Protein AF-A0A948IQI3-F1 (afdb_monomer)

Secondary structure (DSSP, 8-state):
--HHHHHHHHHTTS-SEEE-TT-EE-TTS-EE-HHHHHHHHHHHHHHTTS-HHHHHHHHHHHHHHHHHHHHHHHTT-SEEEGGGS-HHHHHHHHHHHTTSGGGHHHHHHHHHH-HHHHTTTTT-

Radius of gyration: 15.1 Å; Cα contacts (8 Å, |Δi|>4): 125; chains: 1; bounding box: 33×30×41 Å

Structure (mmCIF, N/CA/C/O backbone):
data_AF-A0A948IQI3-F1
#
_entry.id   AF-A0A948IQI3-F1
#
loop_
_atom_site.group_PDB
_atom_site.id
_atom_site.type_symbol
_atom_site.label_atom_id
_atom_site.label_alt_id
_atom_site.label_comp_id
_atom_site.label_asym_id
_atom_site.label_entity_id
_atom_site.label_seq_id
_atom_site.pdbx_PDB_ins_code
_atom_site.Cartn_x
_atom_site.Cartn_y
_atom_site.Cartn_z
_atom_site.occupancy
_atom_site.B_iso_or_equiv
_atom_site.auth_seq_id
_atom_site.auth_comp_id
_atom_site.auth_asym_id
_atom_site.auth_atom_id
_atom_site.pdbx_PDB_model_num
ATOM 1 N N . MET A 1 1 ? 7.535 -8.139 -15.277 1.00 90.06 1 MET A N 1
ATOM 2 C CA . MET A 1 1 ? 6.373 -8.693 -14.540 1.00 90.06 1 MET A CA 1
ATOM 3 C C . MET A 1 1 ? 5.176 -7.804 -14.837 1.00 90.06 1 MET A C 1
ATOM 5 O O . MET A 1 1 ? 5.371 -6.594 -14.933 1.00 90.06 1 MET A O 1
ATOM 9 N N . ARG A 1 2 ? 3.979 -8.365 -15.043 1.00 94.00 2 ARG A N 1
ATOM 10 C CA . ARG A 1 2 ? 2.779 -7.531 -15.223 1.00 94.00 2 ARG A CA 1
ATOM 11 C C . ARG A 1 2 ? 2.351 -6.901 -13.894 1.00 94.00 2 ARG A C 1
ATOM 13 O O . ARG A 1 2 ? 2.642 -7.448 -12.834 1.00 94.00 2 ARG A O 1
ATOM 20 N N . VAL A 1 3 ? 1.652 -5.772 -13.947 1.00 95.31 3 VAL A N 1
ATOM 21 C CA . VAL A 1 3 ? 1.253 -5.014 -12.753 1.00 95.31 3 VAL A CA 1
ATOM 22 C C . VAL A 1 3 ? 0.297 -5.773 -11.835 1.00 95.31 3 VAL A C 1
ATOM 24 O O . VAL A 1 3 ? 0.431 -5.699 -10.620 1.00 95.31 3 VAL A O 1
ATOM 27 N N . ASP A 1 4 ? -0.613 -6.565 -12.399 1.00 95.38 4 ASP A N 1
ATOM 28 C CA . ASP A 1 4 ? -1.546 -7.406 -11.645 1.00 95.38 4 ASP A CA 1
ATOM 29 C C . ASP A 1 4 ? -0.814 -8.489 -10.842 1.00 95.38 4 ASP A C 1
ATOM 31 O O . ASP A 1 4 ? -1.155 -8.764 -9.692 1.00 95.38 4 ASP A O 1
ATOM 35 N N . GLN A 1 5 ? 0.237 -9.062 -11.431 1.00 96.88 5 GLN A N 1
ATOM 36 C CA . GLN A 1 5 ? 1.105 -10.030 -10.768 1.00 96.88 5 GLN A CA 1
ATOM 37 C C . GLN A 1 5 ? 1.925 -9.371 -9.660 1.00 96.88 5 GLN A C 1
ATOM 39 O O . GLN A 1 5 ? 1.984 -9.910 -8.559 1.00 96.88 5 GLN A O 1
ATOM 44 N N . LEU A 1 6 ? 2.514 -8.202 -9.930 1.00 96.94 6 LEU A N 1
ATOM 45 C CA . LEU A 1 6 ? 3.279 -7.454 -8.934 1.00 96.94 6 LEU A CA 1
ATOM 46 C C . LEU A 1 6 ? 2.402 -7.084 -7.734 1.00 96.94 6 LEU A C 1
ATOM 48 O O . LEU A 1 6 ? 2.778 -7.346 -6.598 1.00 96.94 6 LEU A O 1
ATOM 52 N N . PHE A 1 7 ? 1.200 -6.566 -7.990 1.00 97.94 7 PHE A N 1
ATOM 53 C CA . PHE A 1 7 ? 0.233 -6.232 -6.949 1.00 97.94 7 PHE A CA 1
ATOM 54 C C . PHE A 1 7 ? -0.150 -7.452 -6.103 1.00 97.94 7 PHE A C 1
ATOM 56 O O . PHE A 1 7 ? -0.184 -7.369 -4.878 1.00 97.94 7 PHE A O 1
ATOM 63 N N . ALA A 1 8 ? -0.403 -8.602 -6.737 1.00 98.06 8 ALA A N 1
ATOM 64 C CA . ALA A 1 8 ? -0.737 -9.833 -6.028 1.00 98.06 8 ALA A CA 1
ATOM 65 C C . ALA A 1 8 ? 0.425 -10.359 -5.169 1.00 98.06 8 ALA A C 1
ATOM 67 O O . ALA A 1 8 ? 0.188 -10.766 -4.032 1.00 98.06 8 ALA A O 1
ATOM 68 N N . VAL A 1 9 ? 1.654 -10.338 -5.701 1.00 98.00 9 VAL A N 1
ATOM 69 C CA . VAL A 1 9 ? 2.872 -10.769 -4.994 1.00 98.00 9 VAL A CA 1
ATOM 70 C C . VAL A 1 9 ? 3.135 -9.883 -3.788 1.00 98.00 9 VAL A C 1
ATOM 72 O O . VAL A 1 9 ? 3.336 -10.396 -2.694 1.00 98.00 9 VAL A O 1
ATOM 75 N N . VAL A 1 10 ? 3.083 -8.565 -3.976 1.00 97.88 10 VAL A N 1
ATOM 76 C CA . VAL A 1 10 ? 3.295 -7.601 -2.899 1.00 97.88 10 VAL A CA 1
ATOM 77 C C . VAL A 1 10 ? 2.204 -7.783 -1.853 1.00 97.88 10 VAL A C 1
ATOM 79 O O . VAL A 1 10 ? 2.526 -8.127 -0.728 1.00 97.88 10 VAL A O 1
ATOM 82 N N . ARG A 1 11 ? 0.915 -7.731 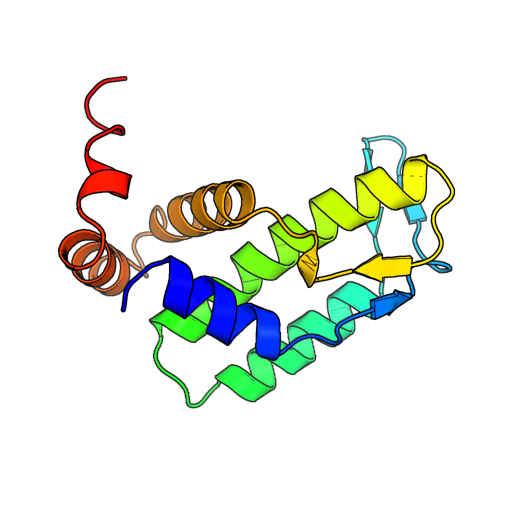-2.216 1.00 98.44 11 ARG A N 1
ATOM 83 C CA . ARG A 1 11 ? -0.197 -7.921 -1.265 1.00 98.44 11 ARG A CA 1
ATOM 84 C C . ARG A 1 11 ? -0.060 -9.176 -0.396 1.00 98.44 11 ARG A C 1
ATOM 86 O O . ARG A 1 11 ? -0.443 -9.137 0.768 1.00 98.44 11 ARG A O 1
ATOM 93 N N . ALA A 1 12 ? 0.461 -10.275 -0.944 1.00 98.00 12 ALA A N 1
ATOM 94 C CA . ALA A 1 12 ? 0.623 -11.536 -0.219 1.00 98.00 12 ALA A CA 1
ATOM 95 C C . ALA A 1 12 ? 1.603 -11.461 0.970 1.00 98.00 12 ALA A C 1
ATOM 97 O O . ALA A 1 12 ? 1.556 -12.337 1.829 1.00 98.00 12 ALA A O 1
ATOM 98 N N . LYS A 1 13 ? 2.441 -10.421 1.043 1.00 97.88 13 LYS A N 1
ATOM 99 C CA . LYS A 1 13 ? 3.369 -10.167 2.158 1.00 97.88 13 LYS A CA 1
ATOM 100 C C . LYS A 1 13 ? 2.692 -9.541 3.379 1.00 97.88 13 LYS A C 1
ATOM 102 O O . LYS A 1 13 ? 3.287 -9.460 4.447 1.00 97.88 13 LYS A O 1
ATOM 107 N N . TRP A 1 14 ? 1.440 -9.103 3.243 1.00 98.06 14 TRP A N 1
ATOM 108 C CA . TRP A 1 14 ? 0.664 -8.546 4.345 1.00 98.06 14 TRP A CA 1
ATOM 109 C C . TRP A 1 14 ? -0.398 -9.537 4.832 1.00 98.06 14 TRP A C 1
ATOM 111 O O . TRP A 1 14 ? -0.951 -10.309 4.041 1.00 98.06 14 TRP A O 1
ATOM 121 N N . PRO A 1 15 ? -0.780 -9.471 6.120 1.00 98.06 15 PRO A N 1
ATOM 122 C CA . PRO A 1 15 ? -1.983 -10.130 6.609 1.00 98.06 15 PRO A CA 1
ATOM 123 C C . PRO A 1 15 ? -3.228 -9.710 5.815 1.00 98.06 15 PRO A C 1
ATOM 125 O O . PRO A 1 15 ? -3.345 -8.577 5.345 1.00 98.06 15 PRO A O 1
ATOM 128 N N . VAL A 1 16 ? -4.200 -10.618 5.696 1.00 98.00 16 VAL A N 1
ATOM 129 C CA . VAL A 1 16 ? -5.471 -10.327 5.007 1.00 98.00 16 VAL A CA 1
ATOM 130 C C . VAL A 1 16 ? -6.267 -9.252 5.745 1.00 98.00 16 VAL A C 1
ATOM 132 O O . VAL A 1 16 ? -6.826 -8.358 5.114 1.00 98.00 16 VAL A O 1
ATOM 135 N N . GLU A 1 17 ? -6.300 -9.330 7.075 1.00 98.25 17 GLU A N 1
ATOM 136 C CA . GLU A 1 17 ? -6.969 -8.379 7.959 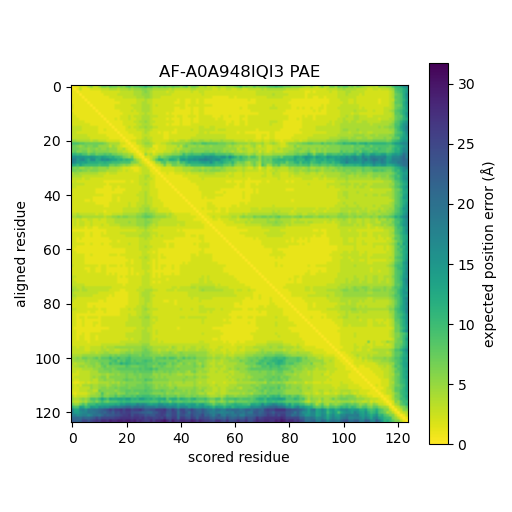1.00 98.25 17 GLU A CA 1
ATOM 137 C C . GLU A 1 17 ? -5.944 -7.752 8.901 1.00 98.25 17 GLU A C 1
ATOM 139 O O . GLU A 1 17 ? -5.138 -8.456 9.511 1.00 98.25 17 GLU A O 1
ATOM 144 N N . ILE A 1 18 ? -5.977 -6.427 9.016 1.00 98.00 18 ILE A N 1
ATOM 145 C CA . ILE A 1 18 ? -5.050 -5.662 9.845 1.00 98.00 18 ILE A CA 1
ATOM 146 C C . ILE A 1 18 ? -5.857 -4.793 10.796 1.00 98.00 18 ILE A C 1
ATOM 148 O O . ILE A 1 18 ? -6.707 -4.0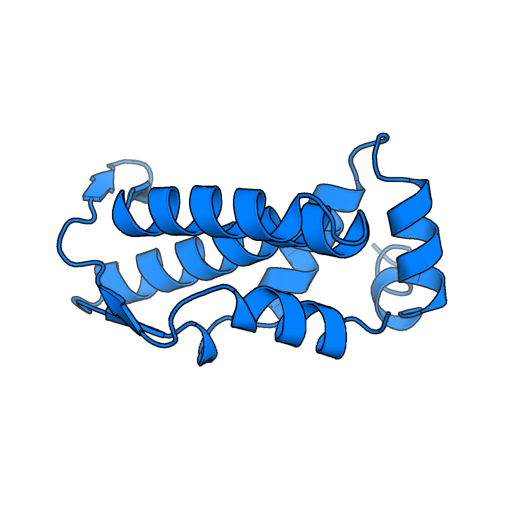05 10.376 1.00 98.00 18 ILE A O 1
ATOM 152 N N . GLU A 1 19 ? -5.579 -4.935 12.086 1.00 97.56 19 GLU A N 1
ATOM 153 C CA . GLU A 1 19 ? -6.180 -4.106 13.119 1.00 97.56 19 GLU A CA 1
ATOM 154 C C . GLU A 1 19 ? -5.610 -2.681 13.077 1.00 97.56 19 GLU A C 1
ATOM 156 O O . GLU A 1 19 ? -4.398 -2.480 12.981 1.00 97.56 19 GLU A O 1
ATOM 161 N N . ILE A 1 20 ? -6.504 -1.694 13.150 1.00 97.00 20 ILE A N 1
ATOM 162 C CA . ILE A 1 20 ? -6.195 -0.257 13.095 1.00 97.00 20 ILE A CA 1
ATOM 163 C C . ILE A 1 20 ? -6.799 0.504 14.285 1.00 97.00 20 ILE A C 1
ATOM 165 O O . ILE A 1 20 ? -6.975 1.718 14.215 1.00 97.00 20 ILE A O 1
ATOM 169 N N . THR A 1 21 ? -7.138 -0.194 15.368 1.00 93.62 21 THR A N 1
ATOM 170 C CA . THR A 1 21 ? -7.770 0.364 16.578 1.00 93.62 21 THR A CA 1
ATOM 171 C C . THR A 1 21 ? -6.912 1.416 17.273 1.00 93.62 21 THR A C 1
ATOM 173 O O . THR A 1 21 ? -7.447 2.448 17.668 1.00 93.62 21 THR A O 1
ATOM 176 N N . ASP A 1 22 ? -5.597 1.205 17.325 1.00 90.81 22 ASP A N 1
ATOM 177 C CA . ASP A 1 22 ? -4.622 2.115 17.945 1.00 90.81 22 ASP A CA 1
ATOM 178 C C . ASP A 1 22 ? -4.123 3.216 16.991 1.00 90.81 22 ASP A C 1
ATOM 180 O O . ASP A 1 22 ? -3.030 3.759 17.158 1.00 90.81 22 ASP A O 1
ATOM 184 N N . SER A 1 23 ? -4.886 3.516 15.936 1.00 93.81 23 SER A N 1
ATOM 185 C CA . SER A 1 23 ? -4.497 4.539 14.963 1.00 93.81 23 SER A CA 1
ATOM 186 C C . SER A 1 23 ? -4.921 5.935 15.410 1.00 93.81 23 SER A C 1
ATOM 188 O O . SER A 1 23 ? -5.944 6.123 16.068 1.00 93.81 23 SER A O 1
ATOM 190 N N . GLU A 1 24 ? -4.168 6.941 14.982 1.00 92.94 24 GLU A N 1
ATOM 191 C CA . GLU A 1 24 ? -4.403 8.342 15.320 1.00 92.94 24 GLU A CA 1
ATOM 192 C C . GLU A 1 24 ? -4.680 9.176 14.067 1.00 92.94 24 GLU A C 1
ATOM 194 O O . GLU A 1 24 ? -4.087 8.966 13.006 1.00 92.94 24 GLU A O 1
ATOM 199 N N . LEU A 1 25 ? -5.580 10.156 14.201 1.00 91.31 25 LEU A N 1
ATOM 200 C CA . LEU A 1 25 ? -5.817 11.197 13.202 1.00 91.31 25 LEU A CA 1
ATOM 201 C C . LEU A 1 25 ? -5.260 12.527 13.710 1.00 91.31 25 LEU A C 1
ATOM 203 O O . LEU A 1 25 ? -5.589 12.965 14.810 1.00 91.31 25 LEU A O 1
ATOM 207 N N . PHE A 1 26 ? -4.483 13.208 12.873 1.00 89.19 26 PHE A N 1
ATOM 208 C CA . PHE A 1 26 ? -3.898 14.511 13.190 1.00 89.19 26 PHE A CA 1
ATOM 209 C C . PHE A 1 26 ? -4.670 15.648 12.512 1.00 89.19 26 PHE A C 1
ATOM 211 O O . PHE A 1 26 ? -5.320 15.454 11.481 1.00 89.19 26 PHE A O 1
ATOM 218 N N . ALA A 1 27 ? -4.559 16.864 13.058 1.00 76.00 27 ALA A N 1
ATOM 219 C CA . ALA A 1 27 ? -5.350 18.030 12.644 1.00 76.00 27 ALA A CA 1
ATOM 220 C C . ALA A 1 27 ? -5.215 18.398 11.148 1.00 76.00 27 ALA A C 1
ATOM 222 O O . ALA A 1 27 ? -6.158 18.914 10.558 1.00 76.00 27 ALA A O 1
ATOM 223 N N . ALA A 1 28 ? -4.084 18.073 10.512 1.00 79.81 28 ALA A N 1
ATOM 224 C CA . ALA A 1 28 ? -3.839 18.284 9.079 1.00 79.81 28 ALA A CA 1
ATOM 225 C C . ALA A 1 28 ? -4.308 17.115 8.182 1.00 79.81 28 ALA A C 1
ATOM 227 O O . ALA A 1 28 ? -3.907 17.003 7.027 1.00 79.81 28 ALA A O 1
ATOM 228 N N . GLY A 1 29 ? -5.121 16.195 8.708 1.00 75.31 29 GLY A N 1
ATOM 229 C CA . GLY A 1 29 ? -5.522 14.982 7.995 1.00 75.31 29 GLY A CA 1
ATOM 230 C C . GLY A 1 29 ? -4.448 13.892 7.969 1.00 75.31 29 GLY A C 1
ATOM 231 O O . GLY A 1 29 ? -4.614 12.905 7.247 1.00 75.31 29 GLY A O 1
ATOM 232 N N . GLY A 1 30 ? -3.383 14.048 8.758 1.00 85.44 30 GLY A N 1
ATOM 233 C CA . GLY A 1 30 ? -2.408 12.990 8.997 1.00 85.44 30 GLY A CA 1
ATOM 234 C C . GLY A 1 30 ? -3.074 11.766 9.621 1.00 85.44 30 GLY A C 1
ATOM 235 O O . GLY A 1 30 ? -4.082 11.884 10.322 1.00 85.44 30 GLY A O 1
ATOM 236 N N . PHE A 1 31 ? -2.509 10.598 9.352 1.00 93.31 31 PHE A N 1
ATOM 237 C CA . PHE A 1 31 ? -2.946 9.327 9.907 1.00 93.31 31 PHE A CA 1
ATOM 238 C C . PHE A 1 31 ? -1.711 8.508 10.255 1.00 93.31 31 PHE A C 1
ATOM 240 O O . PHE A 1 31 ? -0.828 8.373 9.413 1.00 93.31 31 PHE A O 1
ATOM 247 N N . CYS A 1 32 ? -1.646 7.999 11.481 1.00 92.75 32 CYS A N 1
ATOM 248 C CA . CYS A 1 32 ? -0.587 7.094 11.910 1.00 92.75 32 CYS A CA 1
ATOM 249 C C . CYS A 1 32 ? -1.215 5.818 12.454 1.00 92.75 32 CYS A C 1
ATOM 251 O O . CYS A 1 32 ? -2.154 5.873 13.244 1.00 92.75 32 CYS A O 1
ATOM 253 N N . SER A 1 33 ? -0.673 4.679 12.038 1.00 94.75 33 SER A N 1
ATOM 254 C CA . SER A 1 33 ? -0.970 3.378 12.617 1.00 94.75 33 SER A CA 1
ATOM 255 C C . SER A 1 33 ? 0.347 2.641 12.801 1.00 94.75 33 SER A C 1
ATOM 257 O O . SER A 1 33 ? 0.959 2.205 11.827 1.00 94.75 33 SER A O 1
ATOM 259 N N . TRP A 1 34 ? 0.793 2.491 14.048 1.00 93.25 34 TRP A N 1
ATOM 260 C CA . TRP A 1 34 ? 2.051 1.801 14.354 1.00 93.25 34 TRP A CA 1
ATOM 261 C C . TRP A 1 34 ? 2.057 0.348 13.879 1.00 93.25 34 TRP A C 1
ATOM 263 O O . TRP A 1 34 ? 3.110 -0.187 13.542 1.00 93.25 34 TRP A O 1
ATOM 273 N N . ASN A 1 35 ? 0.882 -0.281 13.817 1.00 95.12 35 ASN A N 1
ATOM 274 C CA . ASN A 1 35 ? 0.739 -1.622 13.269 1.00 95.12 35 ASN A CA 1
ATOM 275 C C . ASN A 1 35 ? 1.068 -1.655 11.767 1.00 95.12 35 ASN A C 1
ATOM 277 O O . ASN A 1 35 ? 1.811 -2.522 11.322 1.00 95.12 35 ASN A O 1
ATOM 281 N N . LEU A 1 36 ? 0.586 -0.676 10.991 1.00 96.50 36 LEU A N 1
ATOM 282 C CA . LEU A 1 36 ? 0.901 -0.585 9.560 1.00 96.50 36 LEU A CA 1
ATOM 283 C C . LEU A 1 36 ? 2.383 -0.309 9.298 1.00 96.50 36 LEU A C 1
ATOM 285 O O . LEU A 1 36 ? 2.915 -0.859 8.341 1.00 96.50 36 LEU A O 1
ATOM 289 N N . VAL A 1 37 ? 3.030 0.506 10.139 1.00 95.19 37 VAL A N 1
ATOM 290 C CA . VAL A 1 37 ? 4.478 0.768 10.053 1.00 95.19 37 VAL A CA 1
ATOM 291 C C . VAL A 1 37 ? 5.263 -0.524 10.290 1.00 95.19 37 VAL A C 1
ATOM 293 O O . VAL A 1 37 ? 6.032 -0.943 9.439 1.00 95.19 37 VAL A O 1
ATOM 296 N N . ARG A 1 38 ? 4.991 -1.241 11.388 1.00 97.19 38 ARG A N 1
ATOM 297 C CA . ARG A 1 38 ? 5.676 -2.514 11.689 1.00 97.19 38 ARG A CA 1
ATOM 298 C C . ARG A 1 38 ? 5.491 -3.574 10.602 1.00 97.19 38 ARG A C 1
ATOM 300 O O . ARG A 1 38 ? 6.390 -4.372 10.359 1.00 97.19 38 ARG A O 1
ATOM 307 N N . LEU A 1 39 ? 4.308 -3.628 9.991 1.00 97.81 39 LEU A N 1
ATOM 308 C CA . LEU A 1 39 ? 4.029 -4.564 8.902 1.00 97.81 39 LEU A CA 1
ATOM 309 C C . LEU A 1 39 ? 4.767 -4.195 7.614 1.00 97.81 39 LEU A C 1
ATOM 311 O O . LEU A 1 39 ? 5.122 -5.090 6.855 1.00 97.81 39 LEU A O 1
ATOM 315 N N . GLU A 1 40 ? 4.996 -2.909 7.362 1.00 97.88 40 GLU A N 1
ATOM 316 C CA . GLU A 1 40 ? 5.815 -2.469 6.237 1.00 97.88 40 GLU A CA 1
ATOM 317 C C . GLU A 1 40 ? 7.294 -2.795 6.461 1.00 97.88 40 GLU A C 1
ATOM 319 O O . GLU A 1 40 ? 7.857 -3.485 5.616 1.00 97.88 40 GLU A O 1
ATOM 324 N N . GLU A 1 41 ? 7.869 -2.478 7.625 1.00 97.81 41 GLU A N 1
ATOM 325 C CA . GLU A 1 41 ? 9.236 -2.896 7.986 1.00 97.81 41 GLU A CA 1
ATOM 326 C C . GLU A 1 41 ? 9.440 -4.419 7.821 1.00 97.81 41 GLU A C 1
ATOM 328 O O . GLU A 1 41 ? 10.466 -4.884 7.317 1.00 97.81 41 GLU A O 1
ATOM 333 N N . ALA A 1 42 ? 8.444 -5.225 8.215 1.00 98.00 42 ALA A N 1
ATOM 334 C CA . ALA A 1 42 ? 8.479 -6.675 8.037 1.00 98.00 42 ALA A CA 1
ATOM 335 C C . ALA A 1 42 ? 8.421 -7.095 6.556 1.00 98.00 42 ALA A C 1
ATOM 337 O O . ALA A 1 42 ? 9.160 -7.993 6.146 1.00 98.00 42 ALA A O 1
ATOM 338 N N . ALA A 1 43 ? 7.574 -6.446 5.752 1.00 98.00 43 ALA A N 1
ATOM 339 C CA . ALA A 1 43 ? 7.456 -6.720 4.322 1.00 98.00 43 ALA A CA 1
ATOM 340 C C . ALA A 1 43 ? 8.728 -6.322 3.550 1.00 98.00 43 ALA A C 1
ATOM 342 O O . ALA A 1 43 ? 9.148 -7.054 2.651 1.00 98.00 43 ALA A O 1
ATOM 343 N N . GLU A 1 44 ? 9.376 -5.214 3.923 1.00 97.38 44 GLU A N 1
ATOM 344 C CA . GLU A 1 44 ? 10.681 -4.808 3.388 1.00 97.38 44 GLU A CA 1
ATOM 345 C C . GLU A 1 44 ? 11.768 -5.833 3.728 1.00 97.38 44 GLU A C 1
ATOM 347 O O . GLU A 1 44 ? 12.511 -6.275 2.846 1.00 97.38 44 GLU A O 1
ATOM 352 N N . ALA A 1 45 ? 11.830 -6.274 4.990 1.00 97.31 45 ALA A N 1
ATOM 353 C CA . ALA A 1 45 ? 12.785 -7.289 5.424 1.00 97.31 45 ALA A CA 1
ATOM 354 C C . ALA A 1 45 ? 12.603 -8.613 4.661 1.00 97.31 45 ALA A C 1
ATOM 356 O O . ALA A 1 45 ? 13.589 -9.211 4.217 1.00 97.31 45 ALA A O 1
ATOM 357 N N . GLU A 1 46 ? 11.357 -9.052 4.456 1.00 97.19 46 GLU A N 1
ATOM 358 C CA . GLU A 1 46 ? 11.039 -10.246 3.666 1.00 97.19 46 GLU A CA 1
ATOM 359 C C . GLU A 1 46 ? 11.461 -10.089 2.194 1.00 97.19 46 GLU A C 1
ATOM 361 O O . GLU A 1 46 ? 12.028 -11.012 1.610 1.00 97.19 46 GLU A O 1
ATOM 366 N N . ALA A 1 47 ? 11.233 -8.915 1.595 1.00 96.38 47 ALA A N 1
ATOM 367 C CA . ALA A 1 47 ? 11.547 -8.636 0.192 1.00 96.38 47 ALA A CA 1
ATOM 368 C C . ALA A 1 47 ? 13.038 -8.361 -0.089 1.00 96.38 47 ALA A C 1
ATOM 370 O O . ALA A 1 47 ? 13.425 -8.258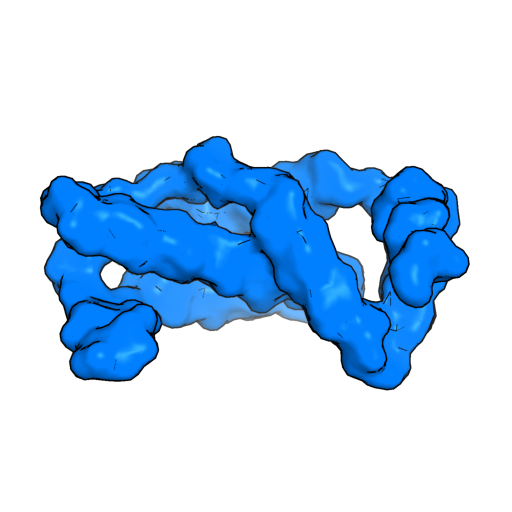 -1.253 1.00 96.38 47 ALA A O 1
ATOM 371 N N . SER A 1 48 ? 13.888 -8.270 0.939 1.00 94.19 48 SER A N 1
ATOM 372 C CA . SER A 1 48 ? 15.301 -7.859 0.830 1.00 94.19 48 SER A CA 1
ATOM 373 C C . SER A 1 48 ? 16.149 -8.655 -0.175 1.00 94.19 48 SER A C 1
ATOM 375 O O . SER A 1 48 ? 17.102 -8.118 -0.738 1.00 94.19 48 SER A O 1
ATOM 377 N N . ASN A 1 49 ? 15.805 -9.922 -0.427 1.00 93.69 49 ASN A N 1
ATOM 378 C CA . ASN A 1 49 ? 16.506 -10.794 -1.380 1.00 93.69 49 ASN A CA 1
ATOM 379 C C . ASN A 1 49 ? 15.715 -11.041 -2.676 1.00 93.69 49 ASN A C 1
ATOM 381 O O . ASN A 1 49 ? 16.092 -11.886 -3.489 1.00 93.69 49 ASN A O 1
ATOM 385 N N . GLU A 1 50 ? 14.599 -10.341 -2.864 1.00 95.38 50 GLU A N 1
ATOM 386 C CA . GLU A 1 50 ? 13.768 -10.446 -4.058 1.00 95.38 50 GLU A CA 1
ATOM 387 C C . GLU A 1 50 ? 14.186 -9.429 -5.122 1.00 95.38 50 GLU A C 1
ATOM 389 O O . GLU A 1 50 ? 15.081 -8.610 -4.922 1.00 95.38 50 GLU A O 1
ATOM 394 N N . SER A 1 51 ? 13.541 -9.476 -6.290 1.00 92.12 51 SER A N 1
ATOM 395 C CA . SER A 1 51 ? 13.816 -8.510 -7.355 1.00 92.12 51 SER A CA 1
ATOM 396 C C . SER A 1 51 ? 13.601 -7.072 -6.874 1.00 92.12 51 SER A C 1
ATOM 398 O O . SER A 1 51 ? 12.620 -6.809 -6.175 1.00 92.12 51 SER A O 1
ATOM 400 N N . PHE A 1 52 ? 14.430 -6.139 -7.349 1.00 89.94 52 PHE A N 1
ATOM 401 C CA . PHE A 1 52 ? 14.292 -4.705 -7.065 1.00 89.94 52 PHE A CA 1
ATOM 402 C C . PHE A 1 52 ? 12.886 -4.164 -7.345 1.00 89.94 52 PHE A C 1
ATOM 404 O O . PHE A 1 52 ? 12.396 -3.326 -6.602 1.00 89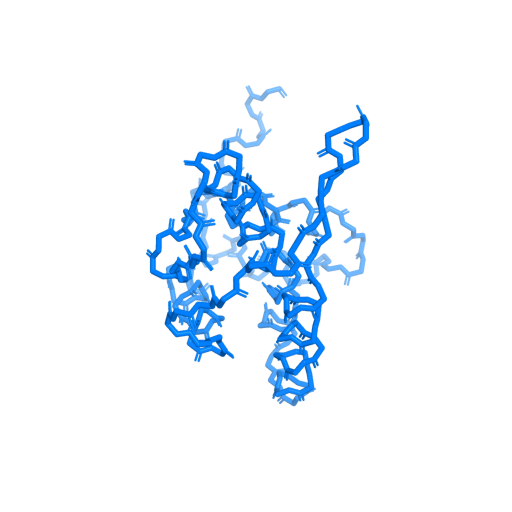.94 52 PHE A O 1
ATOM 411 N N . LEU A 1 53 ? 12.185 -4.707 -8.348 1.00 92.38 53 LEU A N 1
ATOM 412 C CA . LEU A 1 53 ? 10.799 -4.337 -8.640 1.00 92.38 53 LEU A CA 1
ATOM 413 C C . LEU A 1 53 ? 9.826 -4.655 -7.490 1.00 92.38 53 LEU A C 1
ATOM 415 O O . LEU A 1 53 ? 8.889 -3.898 -7.264 1.00 92.38 53 LEU A O 1
ATOM 419 N N . ILE A 1 54 ? 10.021 -5.771 -6.782 1.00 95.25 54 ILE A N 1
ATOM 420 C CA . ILE A 1 54 ? 9.180 -6.122 -5.628 1.00 95.25 54 ILE A CA 1
ATOM 421 C C . ILE A 1 54 ? 9.534 -5.227 -4.444 1.00 95.25 54 ILE A C 1
ATOM 423 O O . ILE A 1 54 ? 8.625 -4.701 -3.810 1.00 95.25 54 ILE A O 1
ATOM 427 N N . GLN A 1 55 ? 10.828 -4.992 -4.205 1.00 94.00 55 GLN A N 1
ATOM 428 C CA . GLN A 1 55 ? 11.298 -4.076 -3.161 1.00 94.00 55 GLN A CA 1
ATOM 429 C C . GLN A 1 55 ? 10.721 -2.663 -3.360 1.00 94.00 55 GLN A C 1
ATOM 431 O O . GLN A 1 55 ? 10.092 -2.120 -2.457 1.00 94.00 55 GLN A O 1
ATOM 436 N N . ALA A 1 56 ? 10.815 -2.120 -4.578 1.00 92.25 56 ALA A N 1
ATOM 437 C CA . ALA A 1 56 ? 10.272 -0.811 -4.946 1.00 92.25 56 ALA A CA 1
ATOM 438 C C . ALA A 1 56 ? 8.744 -0.714 -4.805 1.00 92.25 56 ALA A C 1
ATOM 440 O O . ALA A 1 56 ? 8.200 0.381 -4.705 1.00 92.25 56 ALA A O 1
ATOM 441 N N . ALA A 1 57 ? 8.037 -1.845 -4.818 1.00 96.00 57 ALA A N 1
ATOM 442 C CA . ALA A 1 57 ? 6.585 -1.894 -4.740 1.00 96.00 57 ALA A CA 1
ATOM 443 C C . ALA A 1 57 ? 6.044 -2.019 -3.303 1.00 96.00 57 ALA 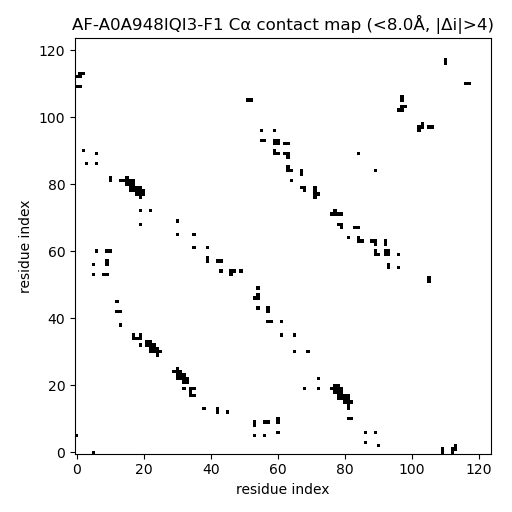A C 1
ATOM 445 O O . ALA A 1 57 ? 4.840 -1.830 -3.106 1.00 96.00 57 ALA A O 1
ATOM 446 N N . ILE A 1 58 ? 6.903 -2.281 -2.306 1.00 97.81 58 ILE A N 1
ATOM 447 C CA . ILE A 1 58 ? 6.493 -2.384 -0.896 1.00 97.81 58 ILE A CA 1
ATOM 448 C C . ILE A 1 58 ? 5.898 -1.063 -0.404 1.00 97.81 58 ILE A C 1
ATOM 450 O O . ILE A 1 58 ? 4.747 -1.026 0.043 1.00 97.81 58 ILE A O 1
ATOM 454 N N . TRP A 1 59 ? 6.638 0.033 -0.570 1.00 96.50 59 TRP A N 1
ATOM 455 C CA . TRP A 1 59 ? 6.202 1.361 -0.147 1.00 96.50 59 TRP A CA 1
ATOM 456 C C . TRP A 1 59 ? 4.923 1.844 -0.862 1.00 96.50 59 TRP A C 1
ATOM 458 O O . TRP A 1 59 ? 3.977 2.241 -0.176 1.00 96.50 59 TRP A O 1
ATOM 468 N N . PRO A 1 60 ? 4.790 1.746 -2.203 1.00 97.56 60 PRO A N 1
ATOM 469 C CA . PRO A 1 60 ? 3.536 2.036 -2.902 1.00 97.56 60 PRO A CA 1
ATOM 470 C C . PRO A 1 60 ? 2.317 1.274 -2.377 1.00 97.56 60 PRO A C 1
ATOM 472 O O . PRO A 1 60 ? 1.219 1.836 -2.265 1.00 97.56 60 PRO A O 1
ATOM 475 N N . PHE A 1 61 ? 2.484 -0.008 -2.039 1.00 98.50 61 PHE A N 1
ATOM 476 C CA . PHE A 1 61 ? 1.401 -0.795 -1.460 1.00 98.50 61 PHE A CA 1
ATOM 477 C C . PHE A 1 61 ? 1.066 -0.318 -0.045 1.00 98.50 61 PHE A C 1
ATOM 479 O O . PHE A 1 61 ? -0.111 -0.107 0.256 1.00 98.50 61 PHE A O 1
ATOM 486 N N . HIS A 1 62 ? 2.078 -0.061 0.789 1.00 98.06 62 HIS A N 1
ATOM 487 C CA . HIS A 1 62 ? 1.890 0.533 2.112 1.00 98.06 62 HIS A CA 1
ATOM 488 C C . HIS A 1 62 ? 1.139 1.874 2.034 1.00 98.06 62 HIS A C 1
ATOM 490 O O . HIS A 1 62 ? 0.162 2.062 2.754 1.00 98.06 62 HIS A O 1
ATOM 496 N N . GLN A 1 63 ? 1.508 2.779 1.123 1.00 97.62 63 GLN A N 1
ATOM 497 C CA . GLN A 1 63 ? 0.818 4.063 0.933 1.00 97.62 63 GLN A CA 1
ATOM 498 C C . GLN A 1 63 ? -0.656 3.885 0.545 1.00 97.62 63 GLN A C 1
ATOM 500 O O . GLN A 1 63 ? -1.543 4.539 1.104 1.00 97.62 63 GLN A O 1
ATOM 505 N N . SER A 1 64 ? -0.936 2.943 -0.358 1.00 98.19 64 SER A N 1
ATOM 506 C CA . SER A 1 64 ? -2.304 2.595 -0.766 1.00 98.19 64 SER A CA 1
ATOM 507 C C . SER A 1 64 ? -3.128 2.064 0.408 1.00 98.19 64 SER A C 1
ATOM 509 O O . SER A 1 64 ? -4.251 2.514 0.658 1.00 98.19 64 SER A O 1
ATOM 511 N N . LEU A 1 65 ? -2.550 1.138 1.175 1.00 98.38 65 LEU A N 1
ATOM 512 C CA . LEU A 1 65 ? -3.162 0.553 2.361 1.00 98.38 65 LEU A CA 1
ATOM 513 C C . LEU A 1 65 ? -3.396 1.598 3.459 1.00 98.38 65 LEU A C 1
ATOM 515 O O . LEU A 1 65 ? -4.466 1.615 4.062 1.00 98.38 65 LEU A O 1
ATOM 519 N N . THR A 1 66 ? -2.450 2.507 3.679 1.00 97.38 66 THR A N 1
ATOM 520 C CA . THR A 1 66 ? -2.551 3.611 4.643 1.00 97.38 66 THR A CA 1
ATOM 521 C C . THR A 1 66 ? -3.660 4.592 4.253 1.00 97.38 66 THR A C 1
ATOM 523 O O . THR A 1 66 ? -4.446 5.012 5.108 1.00 97.38 66 THR A O 1
ATOM 526 N N . GLY A 1 67 ? -3.803 4.910 2.962 1.00 96.69 67 GLY A N 1
ATOM 527 C CA . GLY A 1 67 ? -4.916 5.715 2.450 1.00 96.69 67 GLY A CA 1
ATOM 528 C C . GLY A 1 67 ? -6.283 5.071 2.712 1.00 96.69 67 GLY A C 1
ATOM 529 O O . GLY A 1 67 ? -7.202 5.727 3.224 1.00 96.69 67 GLY A O 1
ATOM 530 N N . LEU A 1 68 ? -6.400 3.769 2.430 1.00 97.69 68 LEU A N 1
ATOM 531 C CA . LEU A 1 68 ? -7.597 2.977 2.711 1.00 97.69 68 LEU A CA 1
ATOM 532 C C . LEU A 1 68 ? -7.892 2.910 4.217 1.00 97.69 68 LEU A C 1
ATOM 534 O O . LEU A 1 68 ? -9.015 3.200 4.636 1.00 97.69 68 LEU A O 1
ATOM 538 N N . ALA A 1 69 ? -6.888 2.582 5.031 1.00 97.50 69 ALA A N 1
ATOM 539 C CA . ALA A 1 69 ? -6.990 2.487 6.482 1.00 97.50 69 ALA A CA 1
ATOM 540 C C . ALA A 1 69 ? -7.458 3.810 7.092 1.00 97.50 69 ALA A C 1
ATOM 542 O O . ALA A 1 69 ? -8.400 3.815 7.881 1.00 97.50 69 ALA A O 1
ATOM 543 N N . ARG A 1 70 ? -6.905 4.948 6.651 1.00 96.81 70 ARG A N 1
ATOM 544 C CA . ARG A 1 70 ? -7.367 6.278 7.071 1.00 96.81 70 ARG A CA 1
ATOM 545 C C . ARG A 1 70 ? -8.849 6.490 6.763 1.00 96.81 70 ARG A C 1
ATOM 547 O O . ARG A 1 70 ? -9.584 7.015 7.598 1.00 96.81 70 ARG A O 1
ATOM 554 N N . SER A 1 71 ? -9.288 6.136 5.554 1.00 95.88 71 SER A N 1
ATOM 555 C CA . SER A 1 71 ? -10.688 6.285 5.129 1.00 95.88 71 SER A CA 1
ATOM 556 C C . SER A 1 71 ? -11.631 5.419 5.969 1.00 95.88 71 SER A C 1
ATOM 558 O O . SER A 1 71 ? -12.669 5.898 6.427 1.00 95.88 71 SER A O 1
ATOM 560 N N . GLN A 1 72 ? -11.248 4.167 6.220 1.00 96.69 72 GLN A N 1
ATOM 561 C CA . GLN A 1 72 ? -12.000 3.217 7.039 1.00 96.69 72 GLN A CA 1
ATOM 562 C C . GLN A 1 72 ? -12.044 3.648 8.514 1.00 96.69 72 GLN A C 1
ATOM 564 O O . GLN A 1 72 ? -13.119 3.691 9.112 1.00 96.69 72 GLN A O 1
ATOM 569 N N . PHE A 1 73 ? -10.914 4.073 9.080 1.00 96.25 73 PHE A N 1
ATOM 570 C CA . PHE A 1 73 ? -10.820 4.564 10.456 1.00 96.25 73 PHE A CA 1
ATOM 571 C C . PHE A 1 73 ? -11.704 5.794 10.693 1.00 96.25 73 PHE A C 1
ATOM 573 O O . PHE A 1 73 ? -12.456 5.844 11.662 1.00 96.25 73 PHE A O 1
ATOM 580 N N . LYS A 1 74 ? -11.717 6.756 9.755 1.00 95.06 74 LYS A N 1
ATOM 581 C CA . LYS A 1 74 ? -12.630 7.917 9.802 1.00 95.06 74 LYS A CA 1
ATOM 582 C C . LYS A 1 74 ? -14.112 7.525 9.830 1.00 95.06 74 LYS A C 1
ATOM 584 O O . LYS A 1 74 ? -14.935 8.306 10.297 1.00 95.06 74 LYS A O 1
ATOM 589 N N . ARG A 1 75 ? -14.458 6.336 9.328 1.00 95.50 75 ARG A N 1
ATOM 590 C CA . ARG A 1 75 ? -15.816 5.764 9.352 1.00 95.50 75 ARG A CA 1
ATOM 591 C C . ARG A 1 75 ? -16.077 4.897 10.591 1.00 95.50 75 ARG A C 1
ATOM 593 O O . ARG A 1 75 ? -17.145 4.303 10.690 1.00 95.50 75 ARG A O 1
ATOM 600 N N . GLY A 1 76 ? -15.127 4.821 11.523 1.00 96.44 76 GLY A N 1
ATOM 601 C CA . GLY A 1 76 ? -15.220 4.022 12.745 1.00 96.44 76 GLY A CA 1
ATOM 602 C C . GLY A 1 76 ? -14.853 2.547 12.569 1.00 96.44 76 GLY A C 1
ATOM 603 O O . GLY A 1 76 ? -15.132 1.744 13.460 1.00 96.44 76 GLY A O 1
ATOM 604 N N . ALA A 1 77 ? -14.251 2.164 11.438 1.00 97.12 77 ALA A N 1
ATOM 605 C CA . ALA A 1 77 ? -13.759 0.805 11.261 1.00 97.12 77 ALA A CA 1
ATOM 606 C C . ALA A 1 77 ? -12.555 0.537 12.173 1.00 97.12 77 ALA A C 1
ATOM 608 O O . ALA A 1 77 ? -11.730 1.414 12.425 1.00 97.12 77 ALA 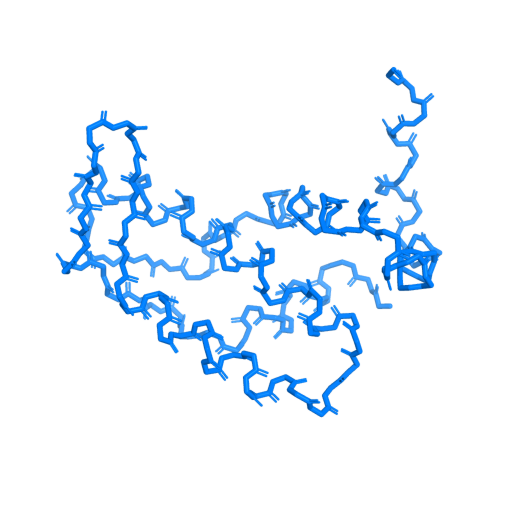A O 1
ATOM 609 N N . LYS A 1 78 ? -12.448 -0.709 12.631 1.00 97.19 78 LYS A N 1
ATOM 610 C CA . LYS A 1 78 ? -11.361 -1.192 13.498 1.00 97.19 78 LYS A CA 1
ATOM 611 C C . LYS A 1 78 ? -10.350 -2.066 12.766 1.00 97.19 78 LYS A C 1
ATOM 613 O O . LYS A 1 78 ? -9.290 -2.360 13.304 1.00 97.19 78 LYS A O 1
ATOM 618 N N . VAL A 1 79 ? -10.698 -2.490 11.557 1.00 97.88 79 VAL A N 1
ATOM 619 C CA . VAL A 1 79 ? -9.924 -3.408 10.728 1.00 97.88 79 VAL A CA 1
ATOM 620 C C . VAL A 1 79 ? -9.937 -2.882 9.302 1.00 97.88 79 VAL A C 1
ATOM 622 O O . VAL A 1 79 ? -10.961 -2.381 8.837 1.00 97.88 79 VAL A O 1
ATOM 625 N N . VAL A 1 80 ? -8.811 -3.021 8.612 1.00 98.12 80 VAL A N 1
ATOM 626 C CA . VAL A 1 80 ? -8.697 -2.842 7.163 1.00 98.12 80 VAL A CA 1
ATOM 627 C C . VAL A 1 80 ? -8.321 -4.174 6.523 1.00 98.12 80 VAL A C 1
ATOM 629 O O . VAL A 1 80 ? -7.571 -4.954 7.111 1.00 98.12 80 VAL A O 1
ATOM 632 N N . ARG A 1 81 ? -8.847 -4.450 5.325 1.00 98.44 81 ARG A N 1
ATOM 633 C CA . ARG A 1 81 ? -8.475 -5.640 4.555 1.00 98.44 81 ARG A CA 1
ATOM 634 C C . ARG A 1 81 ? -7.554 -5.276 3.411 1.00 98.44 81 ARG A C 1
ATOM 636 O O . ARG A 1 81 ? -7.847 -4.368 2.638 1.00 98.44 81 ARG A O 1
ATOM 643 N N . THR A 1 82 ? -6.476 -6.029 3.251 1.00 97.81 82 THR A N 1
ATOM 644 C CA . THR A 1 82 ? -5.531 -5.828 2.143 1.00 97.81 82 THR A CA 1
ATOM 645 C C . THR A 1 82 ? -6.121 -6.223 0.792 1.00 97.81 82 THR A C 1
ATOM 647 O O . THR A 1 82 ? -5.676 -5.740 -0.247 1.00 97.81 82 THR A O 1
ATOM 650 N N . THR A 1 83 ? -7.173 -7.047 0.783 1.00 97.62 83 THR A N 1
ATOM 651 C CA . THR A 1 83 ? -7.954 -7.366 -0.421 1.00 97.62 83 THR A CA 1
ATOM 652 C C . THR A 1 83 ? -8.719 -6.174 -0.980 1.00 97.62 83 THR A C 1
ATOM 654 O O . THR A 1 83 ? -9.024 -6.183 -2.169 1.00 97.62 83 THR A O 1
ATOM 657 N N . ASP A 1 84 ? -8.999 -5.170 -0.146 1.00 98.12 84 ASP A N 1
ATOM 658 C CA . ASP A 1 84 ? -9.782 -3.987 -0.512 1.00 98.12 84 ASP A CA 1
ATOM 659 C C . ASP A 1 84 ? -8.887 -2.838 -1.015 1.00 98.12 84 ASP A C 1
ATOM 661 O O . ASP A 1 84 ? -9.387 -1.779 -1.394 1.00 98.12 84 ASP A O 1
ATOM 665 N N . VAL A 1 85 ? -7.559 -3.024 -1.012 1.00 98.19 85 VAL A N 1
ATOM 666 C CA . VAL A 1 85 ? -6.610 -2.056 -1.574 1.00 98.19 85 VAL A CA 1
ATOM 667 C C . VAL A 1 85 ? -6.834 -1.955 -3.081 1.00 98.19 85 VAL A C 1
ATOM 669 O O . VAL A 1 85 ? -6.887 -2.963 -3.786 1.00 98.19 85 VAL A O 1
ATOM 672 N N . SER A 1 86 ? -6.956 -0.725 -3.576 1.00 97.31 86 SER A N 1
ATOM 673 C CA . SER A 1 86 ? -7.130 -0.461 -5.001 1.00 97.31 86 SER A CA 1
ATOM 674 C C . SER A 1 86 ? -5.821 -0.686 -5.754 1.00 97.31 86 SER A C 1
ATOM 676 O O . SER A 1 86 ? -4.789 -0.107 -5.405 1.00 97.31 86 SER A O 1
ATOM 678 N N . ILE A 1 87 ? -5.876 -1.480 -6.827 1.00 96.81 87 ILE A N 1
ATOM 679 C CA . ILE A 1 87 ? -4.745 -1.608 -7.752 1.00 96.81 87 ILE A CA 1
ATOM 680 C C . ILE A 1 87 ? -4.430 -0.270 -8.433 1.00 96.81 87 ILE A C 1
ATOM 682 O O . ILE A 1 87 ? -3.269 -0.005 -8.721 1.00 96.81 87 ILE A O 1
ATOM 686 N N . ASP A 1 88 ? -5.426 0.598 -8.629 1.00 96.19 88 ASP A N 1
ATOM 687 C CA . ASP A 1 88 ? -5.229 1.907 -9.257 1.00 96.19 88 ASP A CA 1
ATOM 688 C C . ASP A 1 88 ? -4.468 2.867 -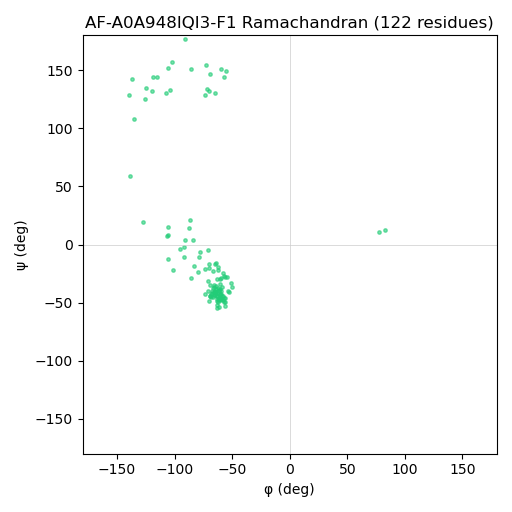8.332 1.00 96.19 88 ASP A C 1
ATOM 690 O O . ASP A 1 88 ? -3.572 3.577 -8.788 1.00 96.19 88 ASP A O 1
ATOM 694 N N . ASP A 1 89 ? -4.761 2.854 -7.024 1.00 96.44 89 ASP A N 1
ATOM 695 C CA . ASP A 1 89 ? -3.984 3.629 -6.045 1.00 96.44 89 ASP A CA 1
ATOM 696 C C . ASP A 1 89 ? -2.551 3.108 -5.945 1.00 96.44 89 ASP A C 1
ATOM 698 O O . ASP A 1 89 ? -1.608 3.900 -5.933 1.00 96.44 89 ASP A O 1
ATOM 702 N N . PHE A 1 90 ? -2.388 1.783 -5.954 1.00 97.75 90 PHE A N 1
ATOM 703 C CA . PHE A 1 90 ? -1.074 1.152 -5.990 1.00 97.75 90 PHE A CA 1
ATOM 704 C C . PHE A 1 90 ? -0.283 1.560 -7.233 1.00 97.75 90 PHE A C 1
ATOM 706 O O . PHE A 1 90 ? 0.871 1.958 -7.109 1.00 97.75 90 PHE A O 1
ATOM 713 N N . ILE A 1 91 ? -0.901 1.514 -8.417 1.00 95.69 91 ILE A N 1
ATOM 714 C CA . ILE A 1 91 ? -0.282 1.960 -9.669 1.00 95.69 91 ILE A CA 1
ATOM 715 C C . ILE A 1 91 ? 0.129 3.420 -9.558 1.00 95.69 91 ILE A C 1
ATOM 717 O O . ILE A 1 91 ? 1.260 3.748 -9.899 1.00 95.69 91 ILE A O 1
ATOM 721 N N . ARG A 1 92 ? -0.756 4.296 -9.073 1.00 95.19 92 ARG A N 1
ATOM 722 C CA . ARG A 1 92 ? -0.450 5.720 -8.932 1.00 95.19 92 ARG A CA 1
ATOM 723 C C . ARG A 1 92 ? 0.796 5.930 -8.067 1.00 95.19 92 ARG A C 1
ATOM 725 O O . ARG A 1 92 ? 1.739 6.557 -8.537 1.00 95.19 92 ARG A O 1
ATOM 732 N N . PHE A 1 93 ? 0.836 5.354 -6.865 1.00 96.00 93 PHE A N 1
ATOM 733 C CA . PHE A 1 93 ? 1.994 5.482 -5.974 1.00 96.00 93 PHE A CA 1
ATOM 734 C C . PHE A 1 93 ? 3.256 4.800 -6.524 1.00 96.00 93 PHE A C 1
ATOM 736 O O . PHE A 1 93 ? 4.355 5.314 -6.347 1.00 96.00 93 PHE A O 1
ATOM 743 N N . LEU A 1 94 ? 3.126 3.675 -7.232 1.00 94.81 94 LEU A N 1
ATOM 744 C CA . LEU A 1 94 ? 4.263 2.999 -7.864 1.00 94.81 94 LEU A CA 1
ATOM 745 C C . LEU A 1 94 ? 4.882 3.871 -8.961 1.00 94.81 94 LEU A C 1
ATOM 747 O O . LEU A 1 94 ? 6.100 3.965 -9.080 1.00 94.81 94 LEU A O 1
ATOM 751 N N . MET A 1 95 ? 4.039 4.532 -9.751 1.00 92.19 95 MET A N 1
ATOM 752 C CA . MET A 1 95 ? 4.480 5.440 -10.804 1.00 92.19 95 MET A CA 1
ATOM 753 C C . MET A 1 95 ? 5.107 6.716 -10.236 1.00 92.19 95 MET A C 1
ATOM 755 O O . MET A 1 95 ? 6.066 7.203 -10.826 1.00 92.19 95 MET A O 1
ATOM 759 N N . GLU A 1 96 ? 4.605 7.222 -9.103 1.00 91.81 96 GLU A N 1
ATOM 760 C CA . GLU A 1 96 ? 5.243 8.304 -8.337 1.00 91.81 96 GLU A CA 1
ATOM 761 C C . GLU A 1 96 ? 6.643 7.875 -7.854 1.00 91.81 96 GLU A C 1
ATOM 763 O O . GLU A 1 96 ? 7.606 8.601 -8.077 1.00 91.81 96 GLU A O 1
ATOM 768 N N . CYS A 1 97 ? 6.809 6.664 -7.302 1.00 89.75 97 CYS A N 1
ATOM 769 C CA . CYS A 1 97 ? 8.136 6.145 -6.933 1.00 89.75 97 CYS A CA 1
ATOM 770 C C . CYS A 1 97 ? 9.089 6.052 -8.135 1.00 89.75 97 CYS A C 1
ATOM 772 O O . CYS A 1 97 ? 10.258 6.408 -8.032 1.00 89.75 97 CYS A O 1
ATOM 774 N N . PHE A 1 98 ? 8.600 5.627 -9.301 1.00 90.38 98 PHE A N 1
ATOM 775 C CA . PHE A 1 98 ? 9.411 5.536 -10.520 1.00 90.38 98 PHE A CA 1
ATOM 776 C C . PHE A 1 98 ? 9.804 6.882 -11.147 1.00 90.38 98 PHE A C 1
ATOM 778 O O . PHE A 1 98 ? 10.552 6.902 -12.131 1.00 90.38 98 PHE A O 1
ATOM 785 N N . GLU A 1 99 ? 9.323 8.007 -10.619 1.00 88.88 99 GLU A N 1
ATOM 786 C CA . GLU A 1 99 ? 9.832 9.326 -11.006 1.00 88.88 99 GLU A CA 1
ATOM 787 C C . GLU A 1 99 ? 11.218 9.600 -10.422 1.00 88.88 99 GLU A C 1
ATOM 789 O O . GLU A 1 99 ? 11.964 10.408 -10.981 1.00 88.88 99 GLU A O 1
ATOM 794 N N . GLU A 1 100 ? 11.604 8.904 -9.350 1.00 86.44 100 GLU A N 1
ATOM 795 C CA . GLU A 1 100 ? 12.934 9.065 -8.781 1.00 86.44 100 GLU A CA 1
ATOM 796 C C . GLU A 1 100 ? 14.005 8.463 -9.714 1.00 86.44 100 GLU A C 1
ATOM 798 O O . GLU A 1 100 ? 13.876 7.320 -10.168 1.00 86.44 100 GLU A O 1
ATOM 803 N N . PRO A 1 101 ? 15.103 9.194 -10.003 1.00 85.56 101 PRO A N 1
ATOM 804 C CA . PRO A 1 101 ? 16.113 8.754 -10.970 1.00 85.56 101 PRO A CA 1
ATOM 805 C C . PRO A 1 101 ? 16.744 7.384 -10.683 1.00 85.56 101 PRO A C 1
ATOM 807 O O . PRO A 1 101 ? 17.176 6.701 -11.616 1.00 85.56 101 PRO A O 1
ATOM 810 N N . CYS A 1 102 ? 16.794 6.977 -9.411 1.00 84.25 102 CYS A N 1
ATOM 811 C CA . CYS A 1 102 ? 17.352 5.697 -8.977 1.00 84.25 102 CYS A CA 1
ATOM 812 C C . CYS A 1 102 ? 16.567 4.474 -9.480 1.00 84.25 102 CYS A C 1
ATOM 814 O O . CYS A 1 102 ? 17.145 3.396 -9.505 1.00 84.25 102 CYS A O 1
ATOM 816 N N . TRP A 1 103 ? 15.319 4.640 -9.937 1.00 85.31 103 TRP A N 1
ATOM 817 C CA . TRP A 1 103 ? 14.463 3.550 -10.430 1.00 85.31 103 TRP A CA 1
ATOM 818 C C . TRP A 1 103 ? 14.297 3.526 -11.952 1.00 85.31 103 TRP A C 1
ATOM 820 O O . TRP A 1 103 ? 13.364 2.920 -12.480 1.00 85.31 103 TRP A O 1
ATOM 830 N N . SER A 1 104 ? 15.148 4.242 -12.689 1.00 85.56 104 SER A N 1
ATOM 831 C CA . SER A 1 104 ? 14.993 4.398 -14.141 1.00 85.56 104 SER A CA 1
ATOM 832 C C . SER A 1 104 ? 15.056 3.069 -14.909 1.00 85.56 104 SER A C 1
ATOM 834 O O . SER A 1 104 ? 14.264 2.870 -15.833 1.00 85.56 104 SER A O 1
ATOM 836 N N . GLU A 1 105 ? 15.920 2.132 -14.509 1.00 85.75 105 GLU A N 1
ATOM 837 C CA . GLU A 1 105 ? 16.027 0.813 -15.147 1.00 85.75 105 GLU A CA 1
ATOM 838 C C . GLU A 1 105 ? 14.789 -0.060 -14.878 1.00 85.75 105 GLU A C 1
ATOM 840 O O . GLU A 1 105 ? 14.228 -0.664 -15.802 1.00 85.75 105 GLU A O 1
ATOM 845 N N . GLU A 1 106 ? 14.315 -0.089 -13.629 1.00 86.69 106 GLU A N 1
ATOM 846 C CA . GLU A 1 106 ? 13.110 -0.802 -13.203 1.00 86.69 106 GLU A CA 1
ATOM 847 C C . GLU A 1 106 ? 11.870 -0.239 -13.885 1.00 86.69 106 GLU A C 1
ATOM 849 O O . GLU A 1 106 ? 11.055 -1.008 -14.399 1.00 86.69 106 GLU A O 1
ATOM 854 N N . ARG A 1 107 ? 11.753 1.091 -13.949 1.00 87.69 107 ARG A N 1
ATOM 855 C CA . ARG A 1 107 ? 10.678 1.792 -14.652 1.00 87.69 107 ARG A CA 1
ATOM 856 C C . ARG A 1 107 ? 10.625 1.371 -16.113 1.00 87.69 107 ARG A C 1
ATOM 858 O O . ARG A 1 107 ? 9.561 1.002 -16.606 1.00 87.69 107 ARG A O 1
ATOM 865 N N . ASP A 1 108 ? 11.756 1.390 -16.810 1.00 86.88 108 ASP A N 1
ATOM 866 C CA . ASP A 1 108 ? 11.799 1.060 -18.233 1.00 86.88 108 ASP A CA 1
ATOM 867 C C . ASP A 1 108 ? 11.471 -0.429 -18.467 1.00 86.88 108 ASP A C 1
ATOM 869 O O . ASP A 1 108 ? 10.732 -0.783 -19.394 1.00 86.88 108 ASP A O 1
ATOM 873 N N . ALA A 1 109 ? 11.971 -1.326 -17.609 1.00 86.31 109 ALA A N 1
ATOM 874 C CA . ALA A 1 109 ? 11.634 -2.750 -17.649 1.00 86.31 109 ALA A CA 1
ATOM 875 C C . ALA A 1 109 ? 10.150 -3.019 -17.349 1.00 86.31 109 ALA A C 1
ATOM 877 O O . ALA A 1 109 ? 9.513 -3.861 -18.002 1.00 86.31 109 ALA A O 1
ATOM 878 N N . PHE A 1 110 ? 9.586 -2.289 -16.390 1.00 89.75 110 PHE A N 1
ATOM 879 C CA . PHE A 1 110 ? 8.182 -2.357 -16.023 1.00 89.75 110 PHE A CA 1
ATOM 880 C C . PHE A 1 110 ? 7.283 -1.811 -17.136 1.00 89.75 110 PHE A C 1
ATOM 882 O O . PHE A 1 110 ? 6.302 -2.469 -17.487 1.00 89.75 110 PHE A O 1
ATOM 889 N N . GLY A 1 111 ? 7.654 -0.696 -17.769 1.00 89.25 111 GLY A N 1
ATOM 89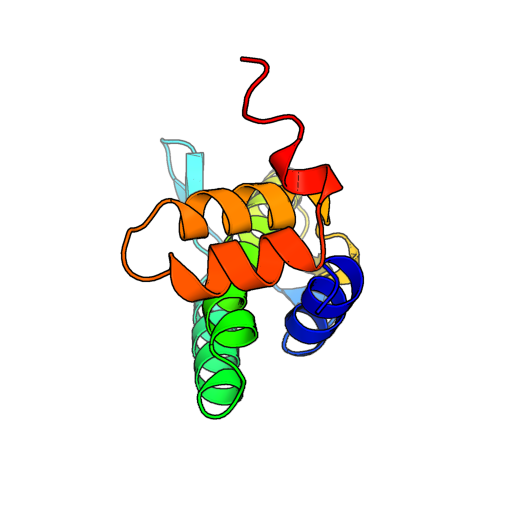0 C CA . GLY A 1 111 ? 6.940 -0.103 -18.900 1.00 89.25 111 GLY A CA 1
ATOM 891 C C . GLY A 1 111 ? 6.864 -1.019 -20.117 1.00 89.25 111 GLY A C 1
ATOM 892 O O . GLY A 1 111 ? 5.789 -1.175 -20.694 1.00 89.25 111 GLY A O 1
ATOM 893 N N . ARG A 1 112 ? 7.944 -1.745 -20.444 1.00 88.69 112 ARG A N 1
ATOM 894 C CA . ARG A 1 112 ? 7.912 -2.775 -21.506 1.00 88.69 112 ARG A CA 1
ATOM 895 C C . ARG A 1 112 ? 6.912 -3.898 -21.219 1.00 88.69 112 ARG A C 1
ATOM 897 O O . ARG A 1 112 ? 6.317 -4.440 -22.145 1.00 88.69 112 ARG A O 1
ATOM 904 N N . SER A 1 113 ? 6.731 -4.252 -19.945 1.00 89.00 113 SER A N 1
ATOM 905 C CA . SER A 1 113 ? 5.771 -5.282 -19.519 1.00 89.00 113 SER A CA 1
ATOM 906 C C . SER A 1 113 ? 4.338 -4.748 -19.375 1.00 89.00 113 SER A C 1
ATOM 908 O O . SER A 1 113 ? 3.402 -5.545 -19.339 1.00 89.00 113 SER A O 1
ATOM 910 N N . ASN A 1 114 ? 4.164 -3.425 -19.273 1.00 90.19 114 ASN A N 1
ATOM 911 C CA . ASN A 1 114 ? 2.896 -2.750 -18.978 1.00 90.19 114 ASN A CA 1
ATOM 912 C C . ASN A 1 114 ? 2.709 -1.490 -19.854 1.00 90.19 114 ASN A C 1
ATOM 914 O O . ASN A 1 114 ? 2.546 -0.388 -19.325 1.00 90.19 114 ASN A O 1
ATOM 918 N N . PRO A 1 115 ? 2.708 -1.618 -21.195 1.00 83.44 115 PRO A N 1
ATOM 919 C CA . PRO A 1 115 ? 2.762 -0.468 -22.105 1.00 83.44 115 PRO A CA 1
ATOM 920 C C . PRO A 1 115 ? 1.579 0.506 -21.950 1.00 83.44 115 PRO A C 1
ATOM 922 O O . PRO A 1 115 ? 1.734 1.708 -22.146 1.00 83.44 115 PRO A O 1
ATOM 925 N N . GLY A 1 116 ? 0.405 0.014 -21.537 1.00 82.56 116 GLY A N 1
ATOM 926 C CA . GLY A 1 116 ? -0.789 0.841 -21.323 1.00 82.56 116 GLY A CA 1
ATOM 927 C C . GLY A 1 116 ? -0.723 1.785 -20.115 1.00 82.56 116 GLY A C 1
ATOM 928 O O . GLY A 1 116 ? -1.504 2.729 -20.060 1.00 82.56 116 GLY A O 1
ATOM 929 N N . LEU A 1 117 ? 0.200 1.571 -19.168 1.00 82.12 117 LEU A N 1
ATOM 930 C CA . LEU A 1 117 ? 0.339 2.434 -17.985 1.00 82.12 117 LEU A CA 1
ATOM 931 C C . LEU A 1 117 ? 1.092 3.738 -18.276 1.00 82.12 117 LEU A C 1
ATOM 933 O O . LEU A 1 117 ? 0.896 4.727 -17.578 1.00 82.12 117 LEU A O 1
ATOM 937 N N . TYR A 1 118 ? 1.919 3.754 -19.323 1.00 68.62 118 TYR A N 1
ATOM 938 C CA . TYR A 1 118 ? 2.720 4.920 -19.708 1.00 68.62 118 TYR A CA 1
ATOM 939 C C . TYR A 1 118 ? 2.111 5.685 -20.890 1.00 68.62 118 TYR A C 1
ATOM 941 O O . TYR A 1 118 ? 2.334 6.883 -21.017 1.00 68.62 118 TYR A O 1
ATOM 949 N N . ALA A 1 119 ? 1.264 5.038 -21.702 1.00 62.19 119 ALA A N 1
ATOM 950 C CA . ALA A 1 119 ? 0.619 5.655 -22.866 1.00 62.19 119 ALA A CA 1
ATOM 951 C C . ALA A 1 119 ? -0.308 6.847 -22.533 1.00 62.19 119 ALA A C 1
ATOM 953 O O . ALA A 1 119 ? -0.593 7.657 -23.409 1.00 62.19 119 ALA A O 1
ATOM 954 N N . ASN A 1 120 ? -0.759 6.977 -21.280 1.00 50.69 120 ASN A N 1
ATOM 955 C CA . ASN A 1 120 ? -1.615 8.081 -20.828 1.00 50.69 120 ASN A CA 1
ATOM 956 C C . ASN A 1 120 ? -0.843 9.254 -20.191 1.00 50.69 120 ASN A C 1
ATOM 958 O O . ASN A 1 120 ? -1.472 10.250 -19.843 1.00 50.69 120 ASN A O 1
ATOM 962 N N . ARG A 1 121 ? 0.488 9.164 -20.017 1.00 50.69 121 ARG A N 1
ATOM 963 C CA . ARG A 1 121 ? 1.292 10.248 -19.412 1.00 50.69 121 ARG A CA 1
ATOM 964 C C . ARG A 1 121 ? 1.737 11.317 -20.414 1.00 50.69 121 ARG A C 1
ATOM 966 O O . ARG A 1 121 ? 1.830 12.472 -20.026 1.00 50.69 121 ARG A O 1
ATOM 973 N N . ASP A 1 122 ? 1.917 10.968 -21.688 1.00 46.12 122 ASP A N 1
ATOM 974 C CA . ASP A 1 122 ? 2.362 11.911 -22.735 1.00 46.12 122 ASP A CA 1
ATOM 975 C C . ASP A 1 122 ? 1.215 12.738 -23.360 1.00 46.12 122 ASP A C 1
ATOM 977 O O . ASP A 1 122 ? 1.426 13.491 -24.309 1.00 46.12 122 ASP A O 1
ATOM 981 N N . ALA A 1 123 ? -0.016 12.589 -22.856 1.00 43.34 123 ALA A N 1
ATOM 982 C CA . ALA A 1 123 ? -1.213 13.271 -23.360 1.00 43.34 123 ALA A CA 1
ATOM 983 C C . ALA A 1 123 ? -1.716 14.412 -22.449 1.00 43.34 123 ALA A C 1
ATOM 985 O O . ALA A 1 123 ? -2.817 14.917 -22.677 1.00 43.34 123 ALA A O 1
ATOM 986 N N . SER A 1 124 ? -0.957 14.786 -21.408 1.00 39.94 124 SER A N 1
ATOM 987 C CA . SER A 1 124 ? -1.307 15.837 -20.431 1.00 39.94 124 SER A CA 1
ATOM 988 C C . SER A 1 124 ? -0.331 17.006 -20.459 1.00 39.94 124 SER A C 1
ATOM 990 O O . SER A 1 124 ? 0.887 16.746 -20.550 1.00 39.94 124 SER A O 1
#

Foldseek 3Di:
DALVVLLVVLLVLADQKFFQQPWDADPVRDIDGVRLVVSLVSSLVVCVPPDPLSNLLSVLLSVQQRVQSSVCVVVVDGMDGSVPRDSVSSLVSSVVSCVDPVCVVVVVVNCVNVVPSCVVVVVD

Sequence (124 aa):
MRVDQLFAVVRAKWPVEIEITDSELFAAGGFCSWNLVRLEEAAEAEASNESFLIQAAIWPFHQSLTGLARSQFKRGAKVVRTTDVSIDDFIRFLMECFEEPCWSEERDAFGRSNPGLYANRDAS

Nearest PDB structures (foldseek):
  7c9i-assembly1_B  TM=3.525E-01  e=3.212E+00  Homo sapiens

pLDDT: mean 91.45, std 11.14, range [39.94, 98.5]

Solvent-accessible surface area (backbone atoms only — not comparable to full-atom values): 7086 Å² total; per-residue (Å²): 106,44,67,72,57,51,51,53,58,52,54,67,62,48,66,61,66,42,73,45,70,86,42,48,79,44,98,87,74,45,69,50,42,69,58,60,52,54,50,44,57,50,38,49,63,70,31,69,85,52,57,66,69,59,48,62,38,46,59,18,44,49,54,32,43,50,54,50,39,48,58,39,42,76,72,71,42,49,60,40,48,59,84,73,47,53,67,66,51,26,49,51,40,38,56,57,57,40,68,42,79,93,33,48,69,57,41,53,55,38,39,74,50,35,57,78,75,56,68,68,62,83,77,113

Mean predicted aligned error: 4.36 Å